Protein AF-A0A7L9S4Z2-F1 (afdb_monomer)

Radius of gyration: 15.94 Å; Cα contacts (8 Å, |Δi|>4): 301; chains: 1; bounding box: 46×31×43 Å

Sequence (155 aa):
MKCPCQSGYSYDNCCQALHLDQVIANSPEQLMRSRYSAYALSLGQYLYNTYHSEKQTGLTVDELEQWARATTWLKLEINQTTESTVTFTATYTEAGQLYQIQEHSRFTQEHGAWRYVDGDILVHQQLPKPKRNEKCPCGSLKKLKQCCGVRSNLL

pLDDT: mean 94.43, std 9.59, range [34.28, 98.88]

Mean predicted aligned error: 3.78 Å

Secondary structure (DSSP, 8-state):
-B-TT-SSSBSTTTTHHHHTTSS--SSHHHHHHHHHHHHHHT-HHHHHHTB-HHHHTT--HHHHHHHHHHEEEEEEEEEEE-SSEEEEEEEEEETTEEEEEEEEEEEEEETTEEEEEEEEEEEEEEEPPPPTTSBPTTSSSSBGGGTTT------

Nearest PDB structures (foldseek):
  2jq5-assembly1_A  TM=8.997E-01  e=6.431E-08  Rhodopseudomonas palustris
  2i9w-assembly1_A  TM=6.612E-01  e=2.806E-09  Psychrobacter arcticus
  7jta-assembly1_A  TM=7.824E-01  e=1.806E-01  Clostridia bacterium
  7uig-assembly1_n  TM=5.637E-01  e=2.064E+00  Saccharomyces cerevisiae
  7uio-assembly1_Bn  TM=5.633E-01  e=2.064E+00  Saccharomyces cerevisiae S288C

Solvent-accessible surface area (backbone atoms only — not comparable to full-atom values): 8511 Å² total; per-residue (Å²): 107,71,28,68,44,60,82,80,40,39,26,78,77,53,44,42,41,50,69,68,68,75,43,78,53,90,45,50,60,54,41,52,39,34,45,52,29,26,37,60,68,41,40,17,63,54,49,50,73,34,36,28,73,84,57,42,80,82,56,54,45,68,58,48,24,51,56,20,67,59,36,50,65,41,29,55,44,83,76,46,75,57,91,40,36,36,30,34,38,40,31,32,32,46,94,90,41,41,35,40,37,29,37,45,32,38,38,46,75,54,96,90,34,64,18,44,67,53,64,48,77,77,41,78,46,79,47,82,78,72,53,59,82,36,66,26,79,51,68,78,76,36,32,15,52,77,46,89,57,46,78,80,80,77,126

Foldseek 3Di:
DCQLLPPVHRVVVALVCLLVVVDFDPAPVSLVSNLLSCLQVLSLVSVLVQADPVVNVPDDSVVSSVNSVQKHWQYKAFPDGDRFWTWIKTWIDGPNWTKIWTKIWGWDDDPNHIHTYGIDTPDIDTDPDDDQQDQPPSPPRHGCCVPVVPPPPPD

Structure (mmCIF, N/CA/C/O backbone):
data_AF-A0A7L9S4Z2-F1
#
_entry.id   AF-A0A7L9S4Z2-F1
#
loop_
_atom_site.group_PDB
_atom_site.id
_atom_site.type_symbol
_atom_site.label_atom_id
_atom_site.label_alt_id
_atom_site.label_comp_id
_atom_site.label_asym_id
_atom_site.label_entity_id
_atom_site.label_seq_id
_atom_site.pdbx_PDB_ins_code
_atom_site.Cartn_x
_atom_site.Cartn_y
_atom_site.Cartn_z
_atom_site.occupancy
_atom_site.B_iso_or_equiv
_atom_site.auth_seq_id
_atom_site.auth_comp_id
_atom_site.auth_asym_id
_atom_site.auth_atom_id
_atom_site.pdbx_PDB_model_num
ATOM 1 N N . MET A 1 1 ? -16.291 6.566 -4.268 1.00 87.94 1 MET A N 1
ATOM 2 C CA . MET A 1 1 ? -15.607 6.400 -2.956 1.00 87.94 1 MET A CA 1
ATOM 3 C C . MET A 1 1 ? -14.271 7.140 -2.968 1.00 87.94 1 MET A C 1
ATOM 5 O O . MET A 1 1 ? -13.748 7.371 -4.054 1.00 87.94 1 MET A O 1
ATOM 9 N N . LYS A 1 2 ? -13.713 7.525 -1.811 1.00 95.44 2 LYS A N 1
ATOM 10 C CA . LYS A 1 2 ? -12.330 8.041 -1.754 1.00 95.44 2 LYS A CA 1
ATOM 11 C C . LYS A 1 2 ? -11.337 6.920 -2.066 1.00 95.44 2 LYS A C 1
ATOM 13 O O . LYS A 1 2 ? -11.613 5.768 -1.743 1.00 95.44 2 LYS A O 1
ATOM 18 N N . CYS A 1 3 ? -10.221 7.259 -2.707 1.00 97.94 3 CYS A N 1
ATOM 19 C CA . CYS A 1 3 ? -9.190 6.277 -3.024 1.00 97.94 3 CYS A CA 1
ATOM 20 C C . CYS A 1 3 ? -8.512 5.769 -1.734 1.00 97.94 3 CYS A C 1
ATOM 22 O O . CYS A 1 3 ? -8.148 6.606 -0.897 1.00 97.94 3 CYS A O 1
ATOM 24 N N . PRO A 1 4 ? -8.303 4.448 -1.556 1.00 97.19 4 PRO A N 1
ATOM 25 C CA . PRO A 1 4 ? -7.655 3.915 -0.359 1.00 97.19 4 PRO A CA 1
ATOM 26 C C . PRO A 1 4 ? -6.249 4.470 -0.106 1.00 97.19 4 PRO A C 1
ATOM 28 O O . PRO A 1 4 ? -5.895 4.663 1.052 1.00 97.19 4 PRO A O 1
ATOM 31 N N . CYS A 1 5 ? -5.476 4.812 -1.147 1.00 97.50 5 CYS A N 1
ATOM 32 C CA . CYS A 1 5 ? -4.128 5.393 -1.009 1.00 97.50 5 CYS A CA 1
ATOM 33 C C . CYS A 1 5 ? -4.070 6.779 -0.341 1.00 97.50 5 CYS A C 1
ATOM 35 O O . CYS A 1 5 ? -2.988 7.354 -0.225 1.00 97.50 5 CYS A O 1
ATOM 37 N N . GLN A 1 6 ? -5.221 7.337 0.048 1.00 94.94 6 GLN A N 1
ATOM 38 C CA . GLN A 1 6 ? -5.359 8.609 0.760 1.00 94.94 6 GLN A CA 1
ATOM 39 C C . GLN A 1 6 ? -4.757 9.820 0.036 1.00 94.94 6 GLN A C 1
ATOM 41 O O . GLN A 1 6 ? -4.419 10.821 0.658 1.00 94.94 6 GLN A O 1
ATOM 46 N N . SER A 1 7 ? -4.708 9.778 -1.296 1.00 94.44 7 SER A N 1
ATOM 47 C CA . SER A 1 7 ? -4.279 10.903 -2.140 1.00 94.44 7 SER A CA 1
ATOM 48 C C . SER A 1 7 ? -5.210 12.126 -2.090 1.00 94.44 7 SER A C 1
ATOM 50 O O . SER A 1 7 ? -4.901 13.160 -2.668 1.00 94.44 7 SER A O 1
ATOM 52 N N . GLY A 1 8 ? -6.379 12.010 -1.452 1.00 94.25 8 GLY A N 1
ATOM 53 C CA . GLY A 1 8 ? -7.426 13.037 -1.431 1.00 94.25 8 GLY A CA 1
ATOM 54 C C . GLY A 1 8 ? -8.428 12.933 -2.588 1.00 94.25 8 GLY A C 1
ATOM 55 O O . GLY A 1 8 ? -9.558 13.419 -2.458 1.00 94.25 8 GLY A O 1
ATOM 56 N N . TYR A 1 9 ? -8.083 12.225 -3.664 1.00 97.00 9 TYR A N 1
ATOM 57 C CA . TYR A 1 9 ? -8.946 12.003 -4.826 1.00 97.00 9 TYR A CA 1
ATOM 58 C C . TYR A 1 9 ? -9.951 10.861 -4.610 1.00 97.00 9 TYR A C 1
ATOM 60 O O . TYR A 1 9 ? -9.863 10.061 -3.669 1.00 97.00 9 TYR A O 1
ATOM 68 N N . SER A 1 10 ? -10.963 10.803 -5.474 1.00 98.00 10 SER A N 1
ATOM 69 C CA . SER A 1 10 ? -11.829 9.631 -5.583 1.00 98.00 10 SER A CA 1
ATOM 70 C C . SER A 1 10 ? -11.088 8.478 -6.271 1.00 98.00 10 SER A C 1
ATOM 72 O O . SER A 1 10 ? -10.067 8.692 -6.919 1.00 98.00 10 SER A O 1
ATOM 74 N N . TYR A 1 11 ? -11.546 7.242 -6.067 1.00 98.31 11 TYR A N 1
ATOM 75 C CA . TYR A 1 11 ? -10.874 6.053 -6.608 1.00 98.31 11 TYR A CA 1
ATOM 76 C C . TYR A 1 11 ? -10.767 6.075 -8.143 1.00 98.31 11 TYR A C 1
ATOM 78 O O . TYR A 1 11 ? -9.696 5.805 -8.686 1.00 98.31 11 TYR A O 1
ATOM 86 N N . ASP A 1 12 ? -11.849 6.474 -8.806 1.00 97.75 12 ASP A N 1
ATOM 87 C CA . ASP A 1 12 ? -11.986 6.653 -10.255 1.00 97.75 12 ASP A CA 1
ATOM 88 C C . ASP A 1 12 ? -11.026 7.697 -10.832 1.00 97.75 12 ASP A C 1
ATOM 90 O O . ASP A 1 12 ? -10.448 7.484 -11.890 1.00 97.75 12 ASP A O 1
ATOM 94 N N . ASN A 1 13 ? -10.753 8.766 -10.082 1.00 97.69 13 ASN A N 1
ATOM 95 C CA . ASN A 1 13 ? -9.794 9.806 -10.468 1.00 97.69 13 ASN A CA 1
ATOM 96 C C . ASN A 1 13 ? -8.386 9.563 -9.896 1.00 97.69 13 ASN A C 1
ATOM 98 O O . ASN A 1 13 ? -7.603 10.501 -9.745 1.00 97.69 13 ASN A O 1
ATOM 102 N N . CYS A 1 14 ? -8.070 8.331 -9.485 1.00 98.50 14 CYS A N 1
ATOM 103 C CA . CYS A 1 14 ? -6.793 8.003 -8.859 1.00 98.50 14 CYS A CA 1
ATOM 104 C C . CYS A 1 14 ? -6.279 6.622 -9.285 1.00 98.50 14 CYS A C 1
ATOM 106 O O . CYS A 1 14 ? -5.722 6.487 -10.369 1.00 98.50 14 CYS A O 1
ATOM 108 N N . CYS A 1 15 ? -6.423 5.593 -8.445 1.00 98.69 15 CYS A N 1
ATOM 109 C CA . CYS 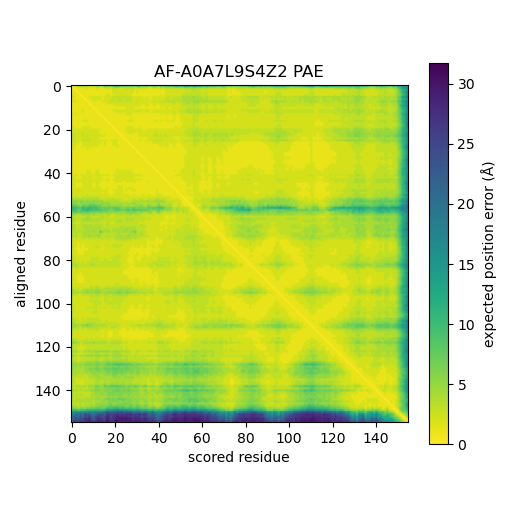A 1 15 ? -5.814 4.288 -8.701 1.00 98.69 15 CYS A CA 1
ATOM 110 C C . CYS A 1 15 ? -6.623 3.407 -9.662 1.00 98.69 15 CYS A C 1
ATOM 112 O O . CYS A 1 15 ? -6.071 2.436 -10.166 1.00 98.69 15 CYS A O 1
ATOM 114 N N . GLN A 1 16 ? -7.892 3.725 -9.949 1.00 98.50 16 GLN A N 1
ATOM 115 C CA . GLN A 1 16 ? -8.727 2.866 -10.793 1.00 98.50 16 GLN A CA 1
ATOM 116 C C . GLN A 1 16 ? -8.154 2.684 -12.201 1.00 98.50 16 GLN A C 1
ATOM 118 O O . GLN A 1 16 ? -8.083 1.554 -12.666 1.00 98.50 16 GLN A O 1
ATOM 123 N N . ALA A 1 17 ? -7.710 3.758 -12.860 1.00 98.38 17 ALA A N 1
ATOM 124 C CA . ALA A 1 17 ? -7.159 3.664 -14.213 1.00 98.38 17 ALA A CA 1
ATOM 125 C C . ALA A 1 17 ? -5.911 2.761 -14.277 1.00 98.38 17 ALA A C 1
ATOM 127 O O . ALA A 1 17 ? -5.731 2.033 -15.247 1.00 98.38 17 ALA A O 1
ATOM 128 N N . LEU A 1 18 ? -5.087 2.758 -13.219 1.00 98.62 18 LEU A N 1
ATOM 129 C CA . LEU A 1 18 ? -3.948 1.842 -13.085 1.00 98.62 18 LEU A CA 1
ATOM 130 C C . LEU A 1 18 ? -4.424 0.397 -12.904 1.00 98.62 18 LEU A C 1
ATOM 132 O O . LEU A 1 18 ? -3.910 -0.500 -13.553 1.00 98.62 18 LEU A O 1
ATOM 136 N N . HIS A 1 19 ? -5.417 0.170 -12.042 1.00 98.69 19 HIS A N 1
ATOM 137 C CA . HIS A 1 19 ? -5.947 -1.170 -11.767 1.00 98.69 19 HIS A CA 1
ATOM 138 C C . HIS A 1 19 ? -6.709 -1.793 -12.942 1.00 98.69 19 HIS A C 1
ATOM 140 O O . HIS A 1 19 ? -6.883 -3.006 -12.975 1.00 98.69 19 HIS A O 1
ATOM 146 N N . LEU A 1 20 ? -7.199 -0.964 -13.866 1.00 98.00 20 LEU A N 1
ATOM 147 C CA . LEU A 1 20 ? -7.860 -1.382 -15.102 1.00 98.00 20 LEU A CA 1
ATOM 148 C C . LEU A 1 20 ? -6.896 -1.433 -16.298 1.00 98.00 20 LEU A C 1
ATOM 150 O O . LEU A 1 20 ? -7.362 -1.531 -17.430 1.00 98.00 20 LEU A O 1
ATOM 154 N N . ASP A 1 21 ? -5.586 -1.295 -16.062 1.00 96.75 21 ASP A N 1
ATOM 155 C CA . ASP A 1 21 ? -4.539 -1.272 -17.092 1.00 96.75 21 ASP A CA 1
ATOM 156 C C . ASP A 1 21 ? -4.766 -0.211 -18.194 1.00 96.75 21 ASP A C 1
ATOM 158 O O . ASP A 1 21 ? -4.260 -0.317 -19.309 1.00 96.75 21 ASP A O 1
ATOM 162 N N . GLN A 1 22 ? -5.518 0.854 -17.889 1.00 97.81 22 GLN A N 1
ATOM 163 C CA . GLN A 1 22 ? -5.776 1.969 -18.812 1.00 97.81 22 GLN A CA 1
ATOM 164 C C . GLN A 1 22 ? -4.584 2.925 -18.894 1.00 97.81 22 GLN A C 1
ATOM 166 O O . GLN A 1 22 ? -4.405 3.626 -19.889 1.00 97.81 22 GLN A O 1
ATOM 171 N N . VAL A 1 23 ? -3.787 2.975 -17.827 1.00 97.56 23 VAL A N 1
ATOM 172 C CA . VAL A 1 23 ? -2.537 3.730 -17.736 1.00 97.56 23 VAL A CA 1
ATOM 173 C C . VAL A 1 23 ? -1.509 2.912 -16.962 1.00 97.56 23 VAL A C 1
ATOM 175 O O . VAL A 1 23 ? -1.866 2.069 -16.140 1.00 97.56 23 VAL A O 1
ATOM 178 N N . ILE A 1 24 ? -0.229 3.204 -17.176 1.00 97.19 24 ILE A N 1
ATOM 179 C CA . ILE A 1 24 ? 0.868 2.681 -16.355 1.00 97.19 24 ILE A CA 1
ATOM 180 C C . ILE A 1 24 ? 1.278 3.704 -15.293 1.00 97.19 24 ILE A C 1
ATOM 182 O O . ILE A 1 24 ? 1.031 4.903 -15.431 1.00 97.19 24 ILE A O 1
ATOM 186 N N . ALA A 1 25 ? 1.895 3.233 -14.209 1.00 98.19 25 ALA A N 1
ATOM 187 C CA . ALA A 1 25 ? 2.457 4.131 -13.208 1.00 98.19 25 ALA A CA 1
ATOM 188 C C . ALA A 1 25 ? 3.637 4.903 -13.814 1.00 98.19 25 ALA A C 1
ATOM 190 O O . ALA A 1 25 ? 4.477 4.317 -14.489 1.00 98.19 25 ALA A O 1
ATOM 191 N N . ASN A 1 26 ? 3.721 6.199 -13.531 1.00 97.81 26 ASN A N 1
ATOM 192 C CA . ASN A 1 26 ? 4.781 7.084 -14.015 1.00 97.81 26 ASN A CA 1
ATOM 193 C C . ASN A 1 26 ? 5.939 7.220 -13.015 1.00 97.81 26 ASN A C 1
ATOM 195 O O . ASN A 1 26 ? 7.011 7.701 -13.368 1.00 97.81 26 ASN A O 1
ATOM 199 N N . SER A 1 27 ? 5.744 6.797 -11.765 1.00 98.50 27 SER A N 1
ATOM 200 C CA . SER A 1 27 ? 6.744 6.884 -10.698 1.00 98.50 27 SER A CA 1
ATOM 201 C C . SER A 1 27 ? 6.645 5.695 -9.735 1.00 98.50 27 SER A C 1
ATOM 203 O O . SER A 1 27 ? 5.570 5.086 -9.629 1.00 98.50 27 SER A O 1
ATOM 205 N N . PRO A 1 28 ? 7.720 5.384 -8.984 1.00 98.56 28 PRO A N 1
ATOM 206 C CA . PRO A 1 28 ? 7.677 4.350 -7.952 1.00 98.56 28 PRO A CA 1
ATOM 207 C C . PRO A 1 28 ? 6.634 4.665 -6.871 1.00 98.56 28 PRO A C 1
ATOM 209 O O . PRO A 1 28 ? 5.917 3.769 -6.433 1.00 98.56 28 PRO A O 1
ATOM 212 N N . GLU A 1 29 ? 6.449 5.937 -6.497 1.00 98.69 29 GLU A N 1
ATOM 213 C CA . GLU A 1 29 ? 5.401 6.331 -5.544 1.00 98.69 29 GLU A CA 1
ATOM 214 C C . GLU A 1 29 ? 3.991 6.073 -6.089 1.00 98.69 29 GLU A C 1
ATOM 216 O O . GLU A 1 29 ? 3.131 5.571 -5.363 1.00 98.69 29 GLU A O 1
ATOM 221 N N . GLN A 1 30 ? 3.729 6.380 -7.365 1.00 98.69 30 GLN A N 1
ATOM 222 C CA . GLN A 1 30 ? 2.417 6.119 -7.959 1.00 98.69 30 GLN A CA 1
ATOM 223 C C . GLN A 1 30 ? 2.120 4.614 -7.996 1.00 98.69 30 GLN A C 1
ATOM 225 O O . GLN A 1 30 ? 0.988 4.201 -7.711 1.00 98.69 30 GLN A O 1
ATOM 230 N N . LEU A 1 31 ? 3.134 3.795 -8.286 1.00 98.75 31 LEU A N 1
ATOM 231 C CA . LEU A 1 31 ? 3.010 2.345 -8.213 1.00 98.75 31 LEU A CA 1
ATOM 232 C C . LEU A 1 31 ? 2.783 1.862 -6.775 1.00 98.75 31 LEU A C 1
ATOM 234 O O . LEU A 1 31 ? 1.900 1.050 -6.526 1.00 98.75 31 LEU A O 1
ATOM 238 N N . MET A 1 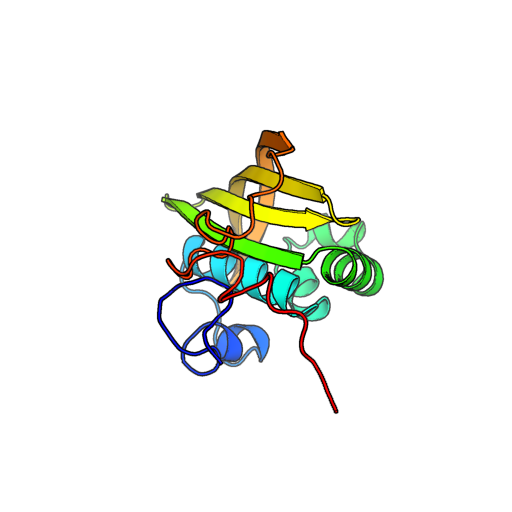32 ? 3.529 2.388 -5.808 1.00 98.69 32 MET A N 1
ATOM 239 C CA . MET A 1 32 ? 3.374 2.033 -4.398 1.00 98.69 32 MET A CA 1
ATOM 240 C C . MET A 1 32 ? 1.948 2.333 -3.899 1.00 98.69 32 MET A C 1
ATOM 242 O O . MET A 1 32 ? 1.290 1.473 -3.309 1.00 98.69 32 MET A O 1
ATOM 246 N N . ARG A 1 33 ? 1.417 3.522 -4.213 1.00 98.75 33 ARG A N 1
ATOM 247 C CA . ARG A 1 33 ? 0.055 3.946 -3.838 1.00 98.75 33 ARG A CA 1
ATOM 248 C C . ARG A 1 33 ? -1.041 3.091 -4.473 1.00 98.75 33 ARG A C 1
ATOM 250 O O . ARG A 1 33 ? -2.044 2.787 -3.818 1.00 98.75 33 ARG A O 1
ATOM 257 N N . SER A 1 34 ? -0.882 2.731 -5.744 1.00 98.75 34 SER A N 1
ATOM 258 C CA . SER A 1 34 ? -1.826 1.842 -6.431 1.00 98.75 34 SER A CA 1
ATOM 259 C C . SER A 1 34 ? -1.750 0.427 -5.872 1.00 98.75 34 SER A C 1
ATOM 261 O O . SER A 1 34 ? -2.784 -0.102 -5.481 1.00 98.75 34 SER A O 1
ATOM 263 N N . ARG A 1 35 ? -0.553 -0.130 -5.650 1.00 98.62 35 ARG A N 1
ATOM 264 C CA . ARG A 1 35 ? -0.386 -1.422 -4.960 1.00 98.62 35 ARG A CA 1
ATOM 265 C C . ARG A 1 35 ? -1.046 -1.442 -3.580 1.00 98.62 35 ARG A C 1
ATOM 267 O O . ARG A 1 35 ? -1.809 -2.359 -3.295 1.00 98.62 35 ARG A O 1
ATOM 274 N N . TYR A 1 36 ? -0.857 -0.410 -2.755 1.00 98.62 36 TYR A N 1
ATOM 275 C CA . TYR A 1 36 ? -1.575 -0.290 -1.478 1.00 98.62 36 TYR A CA 1
ATOM 276 C C . TYR A 1 36 ? -3.101 -0.327 -1.668 1.00 98.62 36 TYR A C 1
ATOM 278 O O . TYR A 1 36 ? -3.817 -1.013 -0.940 1.00 98.62 36 TYR A O 1
ATOM 286 N N . SER A 1 37 ? -3.619 0.397 -2.665 1.00 98.56 37 SER A N 1
ATOM 287 C CA . SER A 1 37 ? -5.059 0.408 -2.945 1.00 98.56 37 SER A CA 1
ATOM 288 C C . SER A 1 37 ? -5.565 -0.937 -3.458 1.00 98.56 37 SER A C 1
ATOM 290 O O . SER A 1 37 ? -6.687 -1.315 -3.135 1.00 98.56 37 SER A O 1
ATOM 292 N N . ALA A 1 38 ? -4.755 -1.666 -4.220 1.00 98.38 38 ALA A N 1
ATOM 293 C CA . ALA A 1 38 ? -5.062 -3.013 -4.672 1.00 98.38 38 ALA A CA 1
ATOM 294 C C . ALA A 1 38 ? -5.120 -4.007 -3.505 1.00 98.38 38 ALA A C 1
ATOM 296 O O . ALA A 1 38 ? -6.061 -4.791 -3.449 1.00 98.38 38 ALA A O 1
ATOM 297 N N . TYR A 1 39 ? -4.217 -3.914 -2.521 1.00 97.94 39 TYR A N 1
ATOM 298 C CA . TYR A 1 39 ? -4.347 -4.666 -1.268 1.00 97.94 39 TYR A CA 1
ATOM 299 C C . TYR A 1 39 ? -5.640 -4.305 -0.519 1.00 97.94 39 TYR A C 1
ATOM 301 O O . TYR A 1 39 ? -6.402 -5.187 -0.138 1.00 97.94 39 TYR A O 1
ATOM 309 N N . ALA A 1 40 ? -5.952 -3.014 -0.374 1.00 97.19 40 ALA A N 1
ATOM 310 C CA . ALA A 1 40 ? -7.176 -2.566 0.300 1.00 97.19 40 ALA A CA 1
ATOM 311 C C . ALA A 1 40 ? -8.478 -3.019 -0.393 1.00 97.19 40 ALA A C 1
ATOM 313 O O . ALA A 1 40 ? -9.519 -3.108 0.255 1.00 97.19 40 ALA A O 1
ATOM 314 N N . LEU A 1 41 ? -8.429 -3.278 -1.703 1.00 97.06 41 LEU A N 1
ATOM 315 C CA . LEU A 1 41 ? -9.568 -3.689 -2.530 1.00 97.06 41 LEU A CA 1
ATOM 316 C C . LEU A 1 41 ? -9.514 -5.166 -2.947 1.00 97.06 41 LEU A C 1
ATOM 318 O O . LEU A 1 41 ? -10.383 -5.607 -3.693 1.00 97.06 41 LEU A O 1
ATOM 322 N N . SER A 1 42 ? -8.522 -5.925 -2.471 1.00 97.44 42 SER A N 1
ATOM 323 C CA . SER A 1 42 ? -8.312 -7.336 -2.828 1.00 97.44 42 SER A CA 1
ATOM 324 C C . SER A 1 42 ? -8.172 -7.600 -4.335 1.00 97.44 42 SER A C 1
ATOM 326 O O . SER A 1 42 ? -8.713 -8.570 -4.852 1.00 97.44 42 SER A O 1
ATOM 328 N N . LEU A 1 43 ? -7.436 -6.742 -5.045 1.00 97.81 43 LEU A N 1
ATOM 329 C CA . LEU A 1 43 ? -7.176 -6.862 -6.485 1.00 97.81 43 LEU A CA 1
ATOM 330 C C . LEU A 1 43 ? -5.874 -7.640 -6.733 1.00 97.81 43 LEU A C 1
ATOM 332 O O . LEU A 1 43 ? -4.844 -7.058 -7.086 1.00 97.81 43 LEU A O 1
ATOM 336 N N . GLY A 1 44 ? -5.906 -8.959 -6.523 1.00 97.00 44 GLY A N 1
ATOM 337 C CA . GLY A 1 44 ? -4.710 -9.810 -6.567 1.00 97.00 44 GLY A CA 1
ATOM 338 C C . GLY A 1 44 ? -4.022 -9.838 -7.926 1.00 97.00 44 GLY A C 1
ATOM 339 O O . GLY A 1 44 ? -2.794 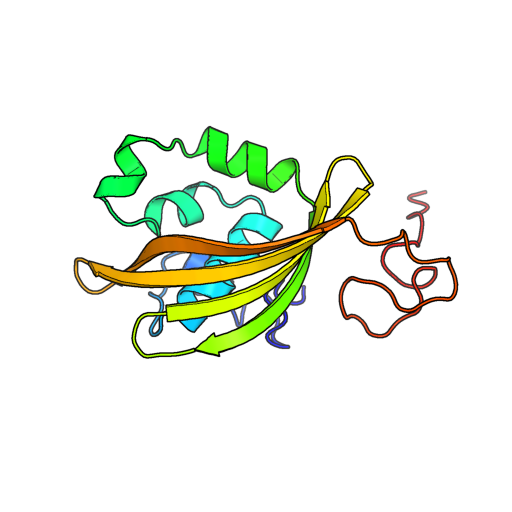-9.795 -7.986 1.00 97.00 44 GLY A O 1
ATOM 340 N N . GLN A 1 45 ? -4.788 -9.813 -9.021 1.00 97.38 45 GLN A N 1
ATOM 341 C CA . GLN A 1 45 ? -4.212 -9.801 -10.368 1.00 97.38 45 GLN A CA 1
ATOM 342 C C . GLN A 1 45 ? -3.331 -8.567 -10.605 1.00 97.38 45 GLN A C 1
ATOM 344 O O . GLN A 1 45 ? -2.235 -8.679 -11.152 1.00 97.38 45 GLN A O 1
ATOM 349 N N . TYR A 1 46 ? -3.773 -7.392 -10.145 1.00 98.19 46 TYR A N 1
ATOM 350 C CA . TYR A 1 46 ? -2.983 -6.167 -10.250 1.00 98.19 46 TYR A CA 1
ATOM 351 C C . TYR A 1 46 ? -1.703 -6.251 -9.411 1.00 98.19 46 TYR A C 1
ATOM 353 O O . TYR A 1 46 ? -0.626 -5.856 -9.864 1.00 98.19 46 TYR A O 1
ATOM 361 N N . LEU A 1 47 ? -1.801 -6.795 -8.193 1.00 97.88 47 LEU A N 1
ATOM 362 C CA . LEU A 1 47 ? -0.640 -7.010 -7.329 1.00 97.88 47 LEU A CA 1
ATOM 363 C C . LEU A 1 47 ? 0.383 -7.925 -8.002 1.00 97.88 47 LEU A C 1
ATOM 365 O O . LEU A 1 47 ? 1.555 -7.558 -8.058 1.00 97.88 47 LEU A O 1
ATOM 369 N N . TYR A 1 48 ? -0.063 -9.055 -8.553 1.00 97.56 48 TYR A N 1
ATOM 370 C CA . TYR A 1 48 ? 0.774 -10.005 -9.280 1.00 97.56 48 TYR A CA 1
ATOM 371 C C . TYR A 1 48 ? 1.468 -9.340 -10.477 1.00 97.56 48 TYR A C 1
ATOM 373 O O . TYR A 1 48 ? 2.697 -9.330 -10.556 1.00 97.56 48 TYR A O 1
ATOM 381 N N . ASN A 1 49 ? 0.698 -8.673 -11.345 1.00 96.81 49 ASN A N 1
ATOM 382 C CA . ASN A 1 49 ? 1.206 -8.022 -12.558 1.00 96.81 49 ASN A CA 1
ATOM 383 C C . ASN A 1 49 ? 2.222 -6.909 -12.273 1.00 96.81 49 ASN A C 1
ATOM 385 O O . ASN A 1 49 ? 2.991 -6.539 -13.156 1.00 96.81 49 ASN A O 1
ATOM 389 N N . THR A 1 50 ? 2.218 -6.350 -11.062 1.00 97.81 50 THR A N 1
ATOM 390 C CA . THR A 1 50 ? 3.106 -5.251 -10.665 1.00 97.81 50 THR A CA 1
ATOM 391 C C . THR A 1 50 ? 4.301 -5.683 -9.815 1.00 97.81 50 THR A C 1
ATOM 393 O O . THR A 1 50 ? 5.098 -4.826 -9.429 1.00 97.81 50 THR A O 1
ATOM 396 N N . TYR A 1 51 ? 4.473 -6.982 -9.557 1.00 97.75 51 TYR A N 1
ATOM 397 C CA . TYR A 1 51 ? 5.755 -7.540 -9.116 1.00 97.75 51 TYR A CA 1
ATOM 398 C C . TYR A 1 51 ? 6.745 -7.624 -10.278 1.00 97.75 51 TYR A C 1
ATOM 400 O O . TYR A 1 51 ? 6.351 -7.824 -11.424 1.00 97.75 51 TYR A O 1
ATOM 408 N N . HIS A 1 52 ? 8.035 -7.515 -9.968 1.00 97.31 52 HIS A N 1
ATOM 409 C CA . HIS A 1 52 ? 9.111 -7.880 -10.884 1.00 97.31 52 HIS A CA 1
ATOM 410 C C . HIS A 1 52 ? 8.990 -9.357 -11.285 1.00 97.31 52 HIS A C 1
ATOM 412 O O . HIS A 1 52 ? 8.641 -10.191 -10.442 1.00 97.31 52 HIS A O 1
ATOM 418 N N . SER A 1 53 ? 9.298 -9.686 -12.542 1.00 95.06 53 SER A N 1
ATOM 419 C CA . SER A 1 53 ? 9.105 -11.032 -13.106 1.00 95.06 53 SER A CA 1
ATOM 420 C C . SER A 1 53 ? 9.753 -12.145 -12.271 1.00 95.06 53 SER A C 1
ATOM 422 O O . SER A 1 53 ? 9.122 -13.164 -11.997 1.00 95.06 53 SER A O 1
ATOM 424 N N . GLU A 1 54 ? 10.966 -11.924 -11.760 1.00 92.38 54 GLU A N 1
ATOM 425 C CA . GLU A 1 54 ? 11.662 -12.897 -10.903 1.00 92.38 54 GLU A CA 1
ATOM 426 C C . GLU A 1 54 ? 10.876 -13.254 -9.631 1.00 92.38 54 GLU A C 1
ATOM 428 O O . GLU A 1 54 ? 10.917 -14.396 -9.174 1.00 92.38 54 GLU A O 1
ATOM 433 N N . LYS A 1 55 ? 10.125 -12.301 -9.065 1.00 91.19 55 LYS A N 1
ATOM 434 C CA . LYS A 1 55 ? 9.342 -12.505 -7.837 1.00 91.19 55 LYS A CA 1
ATOM 435 C C . LYS A 1 55 ? 7.998 -13.173 -8.095 1.00 91.19 55 LYS A C 1
ATOM 437 O O . LYS A 1 55 ? 7.471 -13.819 -7.195 1.00 91.19 55 LYS A O 1
ATOM 442 N N . GLN A 1 56 ? 7.459 -13.055 -9.307 1.00 89.81 56 GLN A N 1
ATOM 443 C CA . GLN A 1 56 ? 6.190 -13.684 -9.679 1.00 89.81 56 GLN A CA 1
ATOM 444 C C . GLN A 1 56 ? 6.262 -15.215 -9.626 1.00 89.81 56 GLN A C 1
ATOM 446 O O . GLN A 1 56 ? 5.270 -15.858 -9.310 1.00 89.81 56 GLN A O 1
ATOM 451 N N . THR A 1 57 ? 7.436 -15.803 -9.871 1.00 85.12 57 THR A N 1
ATOM 452 C CA . THR A 1 57 ? 7.626 -17.266 -9.908 1.00 85.12 57 THR A CA 1
ATOM 453 C C . THR A 1 57 ? 7.272 -17.987 -8.601 1.00 85.12 57 THR A C 1
ATOM 455 O O . THR A 1 57 ? 6.959 -19.175 -8.631 1.00 85.12 57 THR A O 1
ATOM 458 N N . GLY A 1 58 ? 7.306 -17.281 -7.466 1.00 88.00 58 GLY A N 1
ATOM 459 C CA . GLY A 1 58 ? 6.969 -17.810 -6.141 1.00 88.00 58 GLY A CA 1
ATOM 460 C C . GLY A 1 58 ? 5.653 -17.284 -5.567 1.00 88.00 58 GLY A C 1
ATOM 461 O O . GLY A 1 58 ? 5.452 -17.399 -4.362 1.00 88.00 58 GLY A O 1
ATOM 462 N N . LEU A 1 59 ? 4.805 -16.654 -6.383 1.00 91.06 59 LEU A N 1
ATOM 463 C CA . LEU A 1 59 ? 3.556 -16.033 -5.947 1.00 91.06 59 LEU A CA 1
ATOM 464 C C . LEU A 1 59 ? 2.397 -16.497 -6.823 1.00 91.06 59 LEU A C 1
ATOM 466 O O . LEU A 1 59 ? 2.521 -16.587 -8.042 1.00 91.06 59 LEU A O 1
ATOM 470 N N . THR A 1 60 ? 1.234 -16.696 -6.216 1.00 94.38 60 THR A N 1
ATOM 471 C CA . THR A 1 60 ? -0.020 -16.872 -6.953 1.00 94.38 60 THR A CA 1
ATOM 472 C C . THR A 1 60 ? -0.962 -15.693 -6.728 1.00 94.38 60 THR A C 1
ATOM 474 O O . THR A 1 60 ? -0.905 -14.990 -5.717 1.00 94.38 60 THR A O 1
ATOM 477 N N . VAL A 1 61 ? -1.859 -15.465 -7.690 1.00 95.94 61 VAL A N 1
ATOM 478 C CA . VAL A 1 61 ? -2.915 -14.448 -7.565 1.00 95.94 61 VAL A CA 1
ATOM 479 C C . VAL A 1 61 ? -3.813 -14.753 -6.364 1.00 95.94 61 VAL A C 1
ATOM 481 O O . VAL A 1 61 ? -4.113 -13.849 -5.586 1.00 95.94 61 VAL A O 1
ATOM 484 N N . ASP A 1 62 ? -4.174 -16.023 -6.170 1.00 94.12 62 ASP A N 1
ATOM 485 C CA . ASP A 1 62 ? -5.052 -16.457 -5.081 1.00 94.12 62 ASP A CA 1
ATOM 486 C C . ASP A 1 62 ? -4.444 -16.195 -3.698 1.00 94.12 62 ASP A C 1
ATOM 488 O O . ASP A 1 62 ? -5.156 -15.752 -2.797 1.00 94.12 62 ASP A O 1
ATOM 492 N N . GLU A 1 63 ? -3.140 -16.420 -3.514 1.00 93.06 63 GLU A N 1
ATOM 493 C CA . GLU A 1 63 ? -2.444 -16.096 -2.259 1.00 93.06 63 GLU A CA 1
ATOM 494 C C . GLU A 1 63 ? -2.470 -14.591 -1.978 1.00 93.06 63 GLU A C 1
ATOM 496 O O . GLU A 1 63 ? -2.799 -14.169 -0.867 1.00 93.06 63 GLU A O 1
ATOM 501 N N . LEU A 1 64 ? -2.194 -13.770 -2.997 1.00 93.75 64 LEU A N 1
ATOM 502 C CA . LEU A 1 64 ? -2.228 -12.312 -2.872 1.00 93.75 64 LEU A CA 1
ATOM 503 C C . LEU A 1 64 ? -3.634 -11.805 -2.528 1.00 93.75 64 LEU A C 1
ATOM 505 O O . LEU A 1 64 ? -3.774 -10.918 -1.682 1.00 93.75 64 LEU A O 1
ATOM 509 N N . GLU A 1 65 ? -4.681 -12.368 -3.137 1.00 93.62 65 GLU A N 1
ATOM 510 C CA . GLU A 1 65 ? -6.064 -12.030 -2.792 1.00 93.62 65 GLU A CA 1
ATOM 511 C C . GLU A 1 65 ? -6.438 -12.469 -1.379 1.00 93.62 65 GLU A C 1
ATOM 513 O O . GLU A 1 65 ? -7.079 -11.708 -0.653 1.00 93.62 65 GLU A O 1
ATOM 518 N N . GLN A 1 66 ? -6.049 -13.676 -0.968 1.00 92.44 66 GLN A N 1
ATOM 519 C CA . GLN A 1 66 ? -6.340 -14.182 0.372 1.00 92.44 66 GLN A CA 1
ATOM 520 C C . GLN A 1 66 ? -5.696 -13.306 1.448 1.00 92.44 66 GLN A C 1
ATOM 522 O O . GLN A 1 66 ? -6.378 -12.901 2.392 1.00 92.44 66 GLN A O 1
ATOM 527 N N . TRP A 1 67 ? -4.424 -12.939 1.280 1.00 90.62 67 TRP A N 1
ATOM 528 C CA . TRP A 1 67 ? -3.740 -12.016 2.189 1.00 90.62 67 TRP A CA 1
ATOM 529 C C . TRP A 1 67 ? -4.397 -10.635 2.208 1.00 90.62 67 TRP A C 1
ATOM 531 O O . TRP A 1 67 ? -4.625 -10.066 3.278 1.00 90.62 67 TRP A O 1
ATOM 541 N N . ALA A 1 68 ? -4.771 -10.116 1.037 1.00 92.00 68 ALA A N 1
ATOM 542 C CA . ALA A 1 68 ? -5.466 -8.840 0.926 1.00 92.00 68 ALA A CA 1
ATOM 543 C C . ALA A 1 68 ? -6.828 -8.847 1.646 1.00 92.00 68 ALA A C 1
ATOM 545 O O . ALA A 1 68 ? -7.169 -7.867 2.303 1.00 92.00 68 ALA A O 1
ATOM 546 N N . ARG A 1 69 ? -7.580 -9.955 1.592 1.00 92.94 69 ARG A N 1
ATOM 547 C CA . ARG A 1 69 ? -8.879 -10.105 2.276 1.00 92.94 69 ARG A CA 1
ATOM 548 C C . ARG A 1 69 ? -8.747 -10.309 3.785 1.00 92.94 69 ARG A C 1
ATOM 550 O O . ARG A 1 69 ? -9.634 -9.897 4.531 1.00 92.94 69 ARG A O 1
ATOM 557 N N . ALA A 1 70 ? -7.665 -10.939 4.241 1.00 93.81 70 ALA A N 1
ATOM 558 C CA . ALA A 1 70 ? -7.398 -11.156 5.665 1.00 93.81 70 ALA A CA 1
ATOM 559 C C . ALA A 1 70 ? -7.052 -9.854 6.413 1.00 93.81 70 ALA A C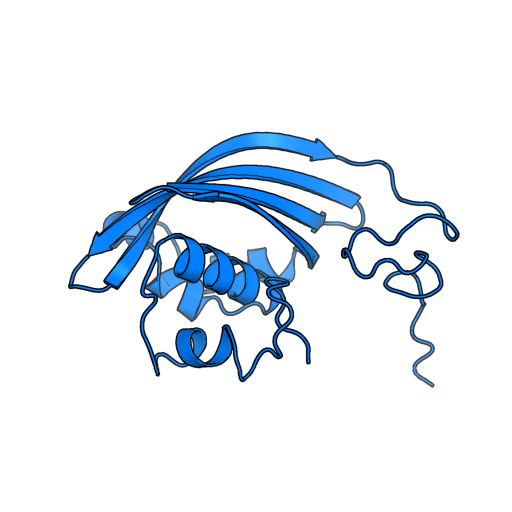 1
ATOM 561 O O . ALA A 1 70 ? -7.220 -9.767 7.633 1.00 93.81 70 ALA A O 1
ATOM 562 N N . THR A 1 71 ? -6.612 -8.828 5.677 1.00 94.81 71 THR A N 1
ATOM 563 C CA . THR A 1 71 ? -6.143 -7.557 6.227 1.00 94.81 71 THR A CA 1
ATOM 564 C C . THR A 1 71 ? -7.067 -6.401 5.863 1.00 94.81 71 THR A C 1
ATOM 566 O O . THR A 1 71 ? -7.332 -6.121 4.700 1.00 94.81 71 THR A O 1
ATOM 569 N N . THR A 1 72 ? -7.508 -5.635 6.859 1.00 95.44 72 THR A N 1
ATOM 570 C CA . THR A 1 72 ? -8.171 -4.349 6.602 1.00 95.44 72 THR A CA 1
ATOM 571 C C . THR A 1 72 ? -7.148 -3.221 6.633 1.00 95.44 72 THR A C 1
ATOM 573 O O . THR A 1 72 ? -6.677 -2.822 7.698 1.00 95.44 72 THR A O 1
ATOM 576 N N . TRP A 1 73 ? -6.832 -2.673 5.465 1.00 96.31 73 TRP A N 1
ATOM 577 C CA . TRP A 1 73 ? -5.909 -1.550 5.310 1.00 96.31 73 TRP A CA 1
ATOM 578 C C . TRP A 1 73 ? -6.596 -0.226 5.651 1.00 96.31 73 TRP 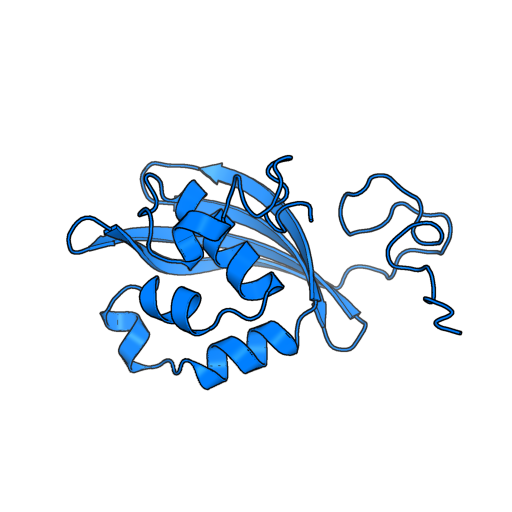A C 1
ATOM 580 O O . TRP A 1 73 ? -7.625 0.125 5.074 1.00 96.31 73 TRP A O 1
ATOM 590 N N . LEU A 1 74 ? -6.045 0.515 6.613 1.00 96.00 74 LEU A N 1
ATOM 591 C CA . LEU A 1 74 ? -6.699 1.690 7.192 1.00 96.00 74 LEU A CA 1
ATOM 592 C C . LEU A 1 74 ? -6.075 3.003 6.739 1.00 96.00 74 LEU A C 1
ATOM 594 O O . LEU A 1 74 ? -6.807 3.958 6.473 1.00 96.00 74 LEU A O 1
ATOM 598 N N . LYS A 1 75 ? -4.744 3.074 6.705 1.00 97.19 75 LYS A N 1
ATOM 599 C CA . LYS A 1 75 ? -4.013 4.309 6.425 1.00 97.19 75 LYS A CA 1
ATOM 600 C C . LYS A 1 75 ? -2.712 4.036 5.688 1.00 97.19 75 LYS A C 1
ATOM 602 O O . LYS A 1 75 ? -2.005 3.095 6.033 1.00 97.19 75 LYS A O 1
ATOM 607 N N . LEU A 1 76 ? -2.403 4.910 4.734 1.00 98.38 76 LEU A N 1
ATOM 608 C CA . LEU A 1 76 ? -1.119 4.979 4.050 1.00 98.38 76 LEU A CA 1
ATOM 609 C C . LEU A 1 76 ? -0.497 6.358 4.263 1.00 98.38 76 LEU A C 1
ATOM 611 O O . LEU A 1 76 ? -1.158 7.376 4.056 1.00 98.38 76 LEU A O 1
ATOM 615 N N . GLU A 1 77 ? 0.786 6.380 4.602 1.00 97.81 77 GLU A N 1
ATOM 616 C CA . GLU A 1 77 ? 1.615 7.580 4.677 1.00 97.81 77 GLU A CA 1
ATOM 617 C C . GLU A 1 77 ? 2.888 7.346 3.867 1.00 97.81 77 GLU A C 1
ATOM 619 O O . GLU A 1 77 ? 3.608 6.387 4.120 1.00 97.81 77 GLU A O 1
ATOM 624 N N . ILE A 1 78 ? 3.163 8.205 2.883 1.00 98.25 78 ILE A N 1
ATOM 625 C CA . ILE A 1 78 ? 4.444 8.183 2.170 1.00 98.25 78 ILE A CA 1
ATOM 626 C C . ILE A 1 78 ? 5.421 9.044 2.960 1.00 98.25 78 ILE A C 1
ATOM 628 O O . ILE A 1 78 ? 5.175 10.233 3.155 1.00 98.25 78 ILE A O 1
ATOM 632 N N . ASN A 1 79 ? 6.508 8.433 3.421 1.00 98.06 79 ASN A N 1
ATOM 633 C CA . ASN A 1 79 ? 7.498 9.083 4.274 1.00 98.06 79 ASN A CA 1
ATOM 634 C C . ASN A 1 79 ? 8.615 9.706 3.432 1.00 98.06 79 ASN A C 1
ATOM 636 O O . ASN A 1 79 ? 9.062 10.813 3.716 1.00 98.06 79 ASN A O 1
ATOM 640 N N . GLN A 1 80 ? 9.072 8.989 2.401 1.00 98.44 80 GLN A N 1
ATOM 641 C CA . GLN A 1 80 ? 10.128 9.440 1.499 1.00 98.44 80 GLN A CA 1
ATOM 642 C C . GLN A 1 80 ? 10.022 8.726 0.152 1.00 98.44 80 GLN A C 1
ATOM 644 O O . GLN A 1 80 ? 9.766 7.525 0.110 1.00 98.44 80 GLN A O 1
ATOM 649 N N . THR A 1 81 ? 10.304 9.454 -0.925 1.00 98.56 81 THR A N 1
ATOM 650 C CA . THR A 1 81 ? 10.380 8.923 -2.289 1.00 98.56 81 THR A CA 1
ATOM 651 C C . THR A 1 81 ? 11.728 9.306 -2.895 1.00 98.56 81 THR A C 1
ATOM 653 O O . THR A 1 81 ? 12.181 10.441 -2.734 1.00 98.56 81 THR A O 1
ATOM 656 N N . THR A 1 82 ? 12.366 8.366 -3.587 1.00 98.31 82 THR A N 1
ATOM 657 C CA . THR A 1 82 ? 13.534 8.606 -4.447 1.00 98.31 82 THR A CA 1
ATOM 658 C C . THR A 1 82 ? 13.218 8.167 -5.881 1.00 98.31 82 THR A C 1
ATOM 660 O O . THR A 1 82 ? 12.073 7.844 -6.199 1.00 98.31 82 THR A O 1
ATOM 663 N N . GLU A 1 83 ? 14.221 8.139 -6.759 1.00 97.75 83 GLU A N 1
ATOM 664 C CA . GLU A 1 83 ? 14.059 7.659 -8.135 1.00 97.75 83 GLU A CA 1
ATOM 665 C C . GLU A 1 83 ? 13.631 6.188 -8.217 1.00 97.75 83 GLU A C 1
ATOM 667 O O . GLU A 1 83 ? 12.911 5.825 -9.140 1.00 97.75 83 GLU A O 1
ATOM 672 N N . SER A 1 84 ? 14.026 5.348 -7.256 1.00 98.06 84 SER A N 1
ATOM 673 C CA . SER A 1 84 ? 13.768 3.900 -7.288 1.00 98.06 84 SER A CA 1
ATOM 674 C C . SER A 1 84 ? 13.260 3.322 -5.967 1.00 98.06 84 SER A C 1
ATOM 676 O O . SER A 1 84 ? 13.003 2.122 -5.885 1.00 98.06 84 SER A O 1
ATOM 678 N N . THR A 1 85 ? 13.081 4.137 -4.925 1.00 98.75 85 THR A N 1
ATOM 679 C CA . THR A 1 85 ? 12.609 3.659 -3.618 1.00 98.75 85 THR A CA 1
ATOM 680 C C . THR A 1 85 ? 11.471 4.489 -3.052 1.00 98.75 85 THR A C 1
ATOM 682 O O . THR A 1 85 ? 11.344 5.684 -3.325 1.00 98.75 85 THR A O 1
ATOM 685 N N . VAL A 1 86 ? 10.640 3.840 -2.237 1.00 98.88 86 VAL A N 1
ATOM 686 C CA . VAL A 1 86 ? 9.569 4.485 -1.474 1.00 98.88 86 VAL A CA 1
ATOM 687 C C . VAL A 1 86 ? 9.599 3.944 -0.053 1.00 98.88 86 VAL A C 1
ATOM 689 O O . VAL A 1 86 ? 9.389 2.753 0.168 1.00 98.88 86 VAL A O 1
ATOM 692 N N . THR A 1 87 ? 9.830 4.826 0.914 1.00 98.88 87 THR A N 1
ATOM 693 C CA . THR A 1 87 ? 9.605 4.533 2.329 1.00 98.88 87 THR A CA 1
ATOM 694 C C . THR A 1 87 ? 8.192 4.957 2.688 1.00 98.88 87 THR A C 1
ATOM 696 O O . THR A 1 87 ? 7.833 6.123 2.502 1.00 98.88 87 THR A O 1
ATOM 699 N N . PHE A 1 88 ? 7.396 4.058 3.250 1.00 98.75 88 PHE A N 1
ATOM 700 C CA . PHE A 1 88 ? 6.025 4.360 3.649 1.00 98.75 88 PHE A CA 1
ATOM 701 C C . PHE A 1 88 ? 5.665 3.701 4.974 1.00 98.75 88 PHE A C 1
ATOM 703 O O . PHE A 1 88 ? 6.295 2.738 5.405 1.00 98.75 88 PHE A O 1
ATOM 710 N N . THR A 1 89 ? 4.617 4.223 5.599 1.00 98.62 89 THR A N 1
ATOM 711 C CA . THR A 1 89 ? 3.975 3.644 6.772 1.00 98.62 89 THR A CA 1
ATOM 712 C C . THR A 1 89 ? 2.555 3.233 6.408 1.00 98.62 89 THR A C 1
ATOM 714 O O . THR A 1 89 ? 1.779 4.043 5.898 1.00 98.62 89 THR A O 1
ATOM 717 N N . ALA A 1 90 ? 2.195 1.986 6.696 1.00 98.19 90 ALA A N 1
ATOM 718 C CA . ALA A 1 90 ? 0.837 1.487 6.563 1.00 98.19 90 ALA A CA 1
ATOM 719 C C . ALA A 1 90 ? 0.271 1.094 7.931 1.00 98.19 90 ALA A C 1
ATOM 721 O O . ALA A 1 90 ? 0.895 0.366 8.703 1.00 98.19 90 ALA A O 1
ATOM 722 N N . THR A 1 91 ? -0.934 1.571 8.227 1.00 98.19 91 THR A N 1
ATOM 723 C CA . THR A 1 91 ? -1.720 1.154 9.392 1.00 98.19 91 THR A CA 1
ATOM 724 C C . THR A 1 91 ? -2.827 0.227 8.926 1.00 98.19 91 THR A C 1
ATOM 726 O O . THR A 1 91 ? -3.570 0.562 8.001 1.00 98.19 91 THR A O 1
ATOM 729 N N . TYR A 1 92 ? -2.973 -0.918 9.581 1.00 97.25 92 TYR A N 1
ATOM 730 C CA . TYR A 1 92 ? -3.939 -1.939 9.194 1.00 97.25 92 TYR A CA 1
ATOM 731 C C . TYR A 1 92 ? -4.445 -2.713 10.408 1.00 97.25 92 TYR A C 1
ATOM 733 O O . TYR A 1 92 ? -3.877 -2.630 11.498 1.00 97.25 92 TYR A O 1
ATOM 741 N N . THR A 1 93 ? -5.535 -3.456 10.229 1.00 96.00 93 THR A N 1
ATOM 742 C CA . THR A 1 93 ? -5.982 -4.439 11.214 1.00 96.00 93 THR A CA 1
ATOM 743 C C . THR A 1 93 ? 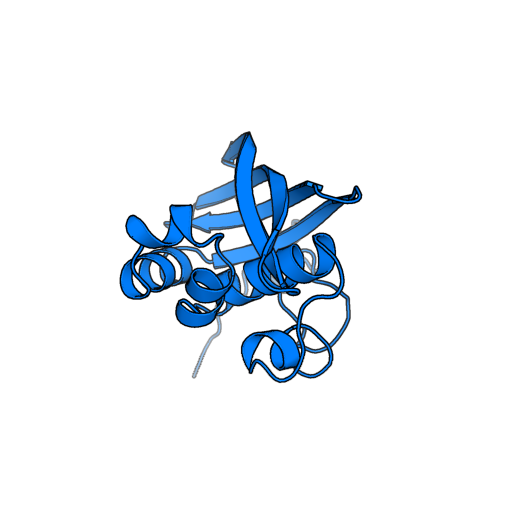-6.015 -5.834 10.631 1.00 96.00 93 THR A C 1
ATOM 745 O O . THR A 1 93 ? -6.552 -6.033 9.544 1.00 96.00 93 THR A O 1
ATOM 748 N N . GLU A 1 94 ? -5.541 -6.793 11.411 1.00 94.50 94 GLU A N 1
ATOM 749 C CA . GLU A 1 94 ? -5.558 -8.221 11.109 1.00 94.50 94 GLU A CA 1
ATOM 750 C C . GLU A 1 94 ? -6.024 -8.961 12.366 1.00 94.50 94 GLU A C 1
ATOM 752 O O . GLU A 1 94 ? -5.654 -8.586 13.481 1.00 94.50 94 GLU A O 1
ATOM 757 N N . ALA A 1 95 ? -6.922 -9.940 12.213 1.00 92.06 95 ALA A N 1
ATOM 758 C CA . ALA A 1 95 ? -7.528 -10.675 13.334 1.00 92.06 95 ALA A CA 1
ATOM 759 C C . ALA A 1 95 ? -8.067 -9.760 14.466 1.00 92.06 95 ALA A C 1
ATOM 761 O O . ALA A 1 95 ? -8.019 -10.074 15.658 1.00 92.06 95 ALA A O 1
ATOM 762 N N . GLY A 1 96 ? -8.565 -8.575 14.094 1.00 90.44 96 GLY A N 1
ATOM 763 C CA . GLY A 1 96 ? -9.082 -7.568 15.020 1.00 90.44 96 GLY A CA 1
ATOM 764 C C . GLY A 1 96 ? -8.024 -6.855 15.871 1.00 90.44 96 GLY A C 1
ATOM 765 O O . GLY A 1 96 ? -8.408 -6.143 16.800 1.00 90.44 96 GLY A O 1
ATOM 766 N N . GLN A 1 97 ? -6.730 -7.030 15.604 1.00 95.31 97 GLN A N 1
ATOM 767 C CA . GLN A 1 97 ? -5.623 -6.289 16.216 1.00 95.31 97 GLN A CA 1
ATOM 768 C C . GLN A 1 97 ? -5.149 -5.176 15.284 1.00 95.31 97 GLN A C 1
ATOM 770 O O . GLN A 1 97 ? -5.249 -5.309 14.071 1.00 95.31 97 GLN A O 1
ATOM 775 N N . LEU A 1 98 ? -4.686 -4.059 15.852 1.00 96.94 98 LEU A N 1
ATOM 776 C CA . LEU A 1 98 ? -4.203 -2.904 15.096 1.00 96.94 98 LEU A CA 1
ATOM 777 C C . LEU A 1 98 ? -2.683 -2.976 14.989 1.00 96.94 98 LEU A C 1
ATOM 779 O O . LEU A 1 98 ? -2.006 -3.095 16.008 1.00 96.94 98 LEU A O 1
ATOM 783 N N . TYR A 1 99 ? -2.164 -2.839 13.778 1.00 97.94 99 TYR A N 1
ATOM 784 C CA . TYR A 1 99 ? -0.738 -2.863 13.495 1.00 97.94 99 TYR A CA 1
ATOM 785 C C . TYR A 1 99 ? -0.321 -1.646 12.685 1.00 97.94 99 TYR A C 1
ATOM 787 O O . TYR A 1 99 ? -1.122 -1.003 11.996 1.00 97.94 99 TYR A O 1
ATOM 795 N N . GLN A 1 100 ? 0.967 -1.349 12.774 1.00 98.00 100 GLN A N 1
ATOM 796 C CA . GLN A 1 100 ? 1.641 -0.413 11.901 1.00 98.00 100 GLN A CA 1
ATOM 797 C C . GLN A 1 100 ? 2.925 -1.049 11.390 1.00 98.00 100 GLN A C 1
ATOM 799 O O . GLN A 1 100 ? 3.712 -1.598 12.167 1.00 98.00 100 GLN A O 1
ATOM 804 N N . ILE A 1 101 ? 3.129 -0.933 10.084 1.00 98.38 101 ILE A N 1
ATOM 805 C CA . ILE A 1 101 ? 4.353 -1.341 9.412 1.00 98.38 101 ILE A CA 1
ATOM 806 C C . ILE A 1 101 ? 4.965 -0.136 8.710 1.00 98.38 101 ILE A C 1
ATOM 808 O O . ILE A 1 101 ? 4.246 0.655 8.100 1.00 98.38 101 ILE A O 1
ATOM 812 N N . GLN A 1 102 ? 6.276 0.022 8.834 1.00 98.75 102 GLN A N 1
ATOM 813 C CA . GLN A 1 102 ? 7.063 0.937 8.025 1.00 98.75 102 GLN A CA 1
ATOM 814 C C . GLN A 1 102 ? 8.000 0.107 7.155 1.00 98.75 102 GLN A C 1
ATOM 816 O O . GLN A 1 102 ? 8.800 -0.669 7.678 1.00 98.75 102 GLN A O 1
ATOM 821 N N . GLU A 1 103 ? 7.907 0.292 5.846 1.00 98.62 103 GLU A N 1
ATOM 822 C CA . GLU A 1 103 ? 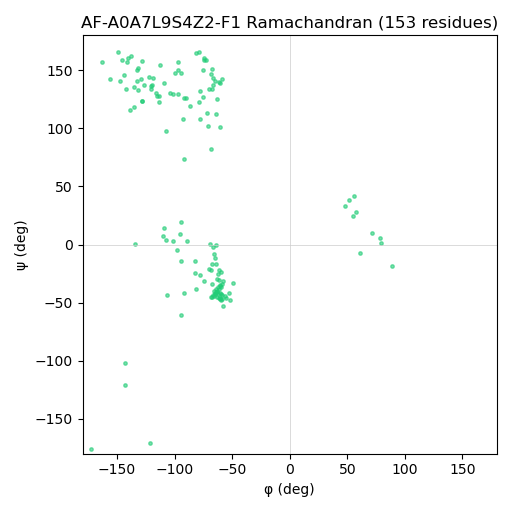8.689 -0.442 4.853 1.00 98.62 103 GLU A CA 1
ATOM 823 C C . GLU A 1 103 ? 9.488 0.534 3.991 1.00 98.62 103 GLU A C 1
ATOM 825 O O . GLU A 1 103 ? 9.024 1.637 3.690 1.00 98.62 103 GLU A O 1
ATOM 830 N N . HIS A 1 104 ? 10.693 0.118 3.606 1.00 98.75 104 HIS A N 1
ATOM 831 C CA . HIS A 1 104 ? 11.500 0.747 2.568 1.00 98.75 104 HIS A CA 1
ATOM 832 C C . HIS A 1 104 ? 11.513 -0.144 1.324 1.00 98.75 104 HIS A C 1
ATOM 834 O O . HIS A 1 104 ? 12.272 -1.110 1.259 1.00 98.75 104 HIS A O 1
ATOM 840 N N . SER A 1 105 ? 10.662 0.167 0.348 1.00 98.69 105 SER A N 1
ATOM 841 C CA . SER A 1 105 ? 10.497 -0.646 -0.859 1.00 98.69 105 SER A CA 1
ATOM 842 C C . SER A 1 105 ? 11.360 -0.168 -2.014 1.00 98.69 105 SER A C 1
ATOM 844 O O . SER A 1 105 ? 11.556 1.035 -2.207 1.00 98.69 105 SER A O 1
ATOM 846 N N . ARG A 1 106 ? 11.797 -1.125 -2.831 1.00 98.69 106 ARG A N 1
ATOM 847 C CA . ARG A 1 106 ? 12.585 -0.937 -4.047 1.00 98.69 106 ARG A CA 1
ATOM 848 C C . ARG A 1 106 ? 11.753 -1.244 -5.285 1.00 98.69 106 ARG A C 1
ATOM 850 O O . ARG A 1 106 ? 10.989 -2.211 -5.341 1.00 98.69 106 ARG A O 1
ATOM 857 N N . PHE A 1 107 ? 11.940 -0.412 -6.297 1.00 98.69 107 PHE A N 1
ATOM 858 C CA . PHE A 1 107 ? 11.242 -0.473 -7.567 1.00 98.69 107 PHE A CA 1
ATOM 859 C C . PHE A 1 107 ? 12.232 -0.353 -8.718 1.00 98.69 107 PHE A C 1
ATOM 861 O O . PHE A 1 107 ? 13.252 0.325 -8.616 1.00 98.69 107 PHE A O 1
ATOM 868 N N . THR A 1 108 ? 11.901 -0.980 -9.839 1.00 98.38 108 THR A N 1
ATOM 869 C CA . THR A 1 108 ? 12.670 -0.865 -11.080 1.00 98.38 108 THR A CA 1
ATOM 870 C C . THR A 1 108 ? 11.736 -0.731 -12.273 1.00 98.38 108 THR A C 1
ATOM 872 O O . THR A 1 108 ? 10.552 -1.057 -12.168 1.00 98.38 108 THR A O 1
ATOM 875 N N . GLN A 1 109 ? 12.250 -0.253 -13.402 1.00 97.88 109 GLN A N 1
ATOM 876 C CA . GLN A 1 109 ? 11.530 -0.305 -14.667 1.00 97.88 109 GLN A CA 1
ATOM 877 C C . GLN A 1 109 ? 11.856 -1.610 -15.392 1.00 97.88 109 GLN A C 1
ATOM 879 O O . GLN A 1 109 ? 13.016 -1.918 -15.649 1.00 97.88 109 GLN A O 1
ATOM 884 N N . GLU A 1 110 ? 10.822 -2.357 -15.759 1.00 97.25 110 GLU A N 1
ATOM 885 C CA . GLU A 1 110 ? 10.913 -3.587 -16.539 1.00 97.25 110 GLU A CA 1
ATOM 886 C C . GLU A 1 110 ? 9.940 -3.466 -17.717 1.00 97.25 110 GLU A C 1
ATOM 888 O O . GLU A 1 110 ? 8.753 -3.192 -17.526 1.00 97.25 110 GLU A O 1
ATOM 893 N N . HIS A 1 111 ? 10.445 -3.607 -18.946 1.00 94.44 111 HIS A N 1
ATOM 894 C CA . HIS A 1 111 ? 9.655 -3.433 -20.175 1.00 94.44 111 HIS A CA 1
ATOM 895 C C . HIS A 1 111 ? 8.863 -2.107 -20.223 1.00 94.44 111 HIS A C 1
ATOM 897 O O . HIS A 1 111 ? 7.728 -2.060 -20.690 1.00 94.44 111 HIS A O 1
ATOM 903 N N . GLY A 1 112 ? 9.459 -1.021 -19.718 1.00 95.12 112 GLY A N 1
ATOM 904 C CA . GLY A 1 112 ? 8.849 0.313 -19.712 1.00 95.12 112 GLY A CA 1
ATOM 905 C C . GLY A 1 112 ? 7.794 0.548 -18.624 1.00 95.12 112 GLY A C 1
ATOM 906 O O . GLY A 1 112 ? 7.192 1.617 -18.602 1.00 95.12 112 GLY A O 1
ATOM 907 N N . ALA A 1 113 ? 7.576 -0.401 -17.708 1.00 97.56 113 ALA A N 1
ATOM 908 C CA . ALA A 1 113 ? 6.659 -0.255 -16.580 1.00 97.56 113 ALA A CA 1
ATOM 909 C C . ALA A 1 113 ? 7.398 -0.383 -15.243 1.00 97.56 113 ALA A C 1
ATOM 911 O O . ALA A 1 113 ? 8.297 -1.208 -15.093 1.00 97.56 113 ALA A O 1
ATOM 912 N N . TRP A 1 114 ? 6.998 0.402 -14.241 1.00 98.44 114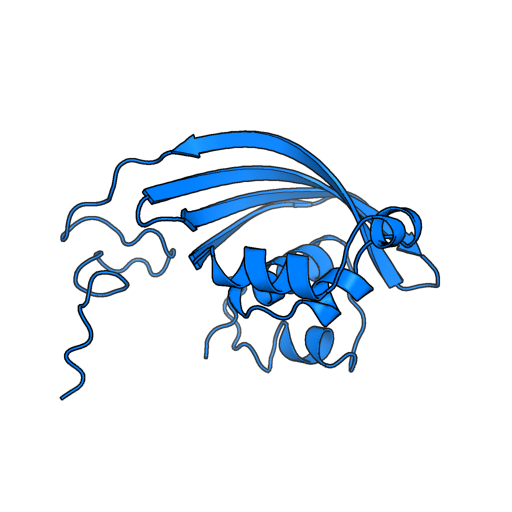 TRP A N 1
ATOM 913 C CA . TRP A 1 114 ? 7.498 0.216 -12.880 1.00 98.44 114 TRP A CA 1
ATOM 914 C C . TRP A 1 114 ? 7.038 -1.133 -12.310 1.00 98.44 114 TRP A C 1
ATOM 916 O O . TRP A 1 114 ? 5.886 -1.543 -12.487 1.00 98.44 114 TRP A O 1
ATOM 926 N N . ARG A 1 115 ? 7.933 -1.795 -11.577 1.00 98.50 115 ARG A N 1
ATOM 927 C CA . ARG A 1 115 ? 7.714 -3.061 -10.875 1.00 98.50 115 ARG A CA 1
ATOM 928 C C . ARG A 1 115 ? 8.234 -2.978 -9.451 1.00 98.50 115 ARG A C 1
ATOM 930 O O . ARG A 1 115 ? 9.289 -2.395 -9.210 1.00 98.50 115 ARG A O 1
ATOM 937 N N . TYR A 1 116 ? 7.500 -3.577 -8.521 1.00 98.38 116 TYR A N 1
ATOM 938 C CA . TYR A 1 116 ? 7.963 -3.807 -7.156 1.00 98.38 116 TYR A CA 1
ATOM 939 C C . TYR A 1 116 ? 8.960 -4.966 -7.146 1.00 98.38 116 TYR A C 1
ATOM 941 O O . TYR A 1 116 ? 8.645 -6.053 -7.634 1.00 98.38 116 TYR A O 1
ATOM 949 N N . VAL A 1 117 ? 10.141 -4.737 -6.580 1.00 97.81 117 VAL A N 1
ATOM 950 C CA . VAL A 1 117 ? 11.190 -5.755 -6.469 1.00 97.81 117 VAL A CA 1
ATOM 951 C C . VAL A 1 117 ? 11.082 -6.444 -5.114 1.00 97.81 117 VAL A C 1
ATOM 953 O O . VAL A 1 117 ? 10.850 -7.646 -5.038 1.00 97.81 117 VAL A O 1
ATOM 956 N N . ASP A 1 118 ? 11.223 -5.682 -4.041 1.00 97.12 118 ASP A N 1
ATOM 957 C CA . ASP A 1 118 ? 11.200 -6.137 -2.654 1.00 97.12 118 ASP A CA 1
ATOM 958 C C . ASP A 1 118 ? 11.205 -4.914 -1.720 1.00 97.12 118 ASP A C 1
ATOM 960 O O . ASP A 1 118 ? 11.136 -3.766 -2.170 1.00 97.12 118 ASP A O 1
ATOM 964 N N . GLY A 1 119 ? 11.278 -5.147 -0.414 1.00 97.19 119 GLY A N 1
ATOM 965 C CA . GLY A 1 119 ? 11.396 -4.082 0.566 1.00 97.19 119 GLY A CA 1
ATOM 966 C C . GLY A 1 119 ? 11.870 -4.589 1.916 1.00 97.19 119 GLY A C 1
ATOM 967 O O . GLY A 1 119 ? 11.714 -5.766 2.246 1.00 97.19 119 GLY A O 1
ATOM 968 N N . ASP A 1 120 ? 12.450 -3.679 2.691 1.00 98.31 120 ASP A N 1
ATOM 969 C CA . ASP A 1 120 ? 12.920 -3.966 4.041 1.00 98.31 120 ASP A CA 1
ATOM 970 C C . ASP A 1 120 ? 11.916 -3.436 5.060 1.00 98.31 120 ASP A C 1
ATOM 972 O O . ASP A 1 120 ? 11.526 -2.263 5.029 1.00 98.31 120 ASP A O 1
ATOM 976 N N . ILE A 1 121 ? 11.520 -4.294 5.999 1.00 98.31 121 ILE A N 1
ATOM 977 C CA . ILE A 1 121 ? 10.666 -3.892 7.114 1.00 98.31 121 ILE A CA 1
ATOM 978 C C . ILE A 1 121 ? 11.525 -3.162 8.144 1.00 98.31 121 ILE A C 1
ATOM 980 O O . ILE A 1 121 ? 12.327 -3.769 8.851 1.00 98.31 121 ILE A O 1
ATOM 984 N N . LEU A 1 122 ? 11.340 -1.847 8.232 1.00 98.12 122 LEU A N 1
ATOM 985 C CA . LEU A 1 122 ? 12.049 -0.989 9.180 1.00 98.12 122 LEU A CA 1
ATOM 986 C C . LEU A 1 122 ? 11.400 -1.031 10.564 1.00 98.12 122 LEU A C 1
ATOM 988 O O . LEU A 1 122 ? 12.083 -0.998 11.584 1.00 98.12 122 LEU A O 1
ATOM 992 N N . VAL A 1 123 ? 10.067 -1.083 10.594 1.00 97.62 123 VAL A N 1
ATOM 993 C CA . VAL A 1 123 ? 9.273 -1.161 11.822 1.00 97.62 123 VAL A CA 1
ATOM 994 C C . VAL A 1 123 ? 8.087 -2.071 11.567 1.00 97.62 123 VAL A C 1
ATOM 996 O O . VAL A 1 123 ? 7.373 -1.892 10.586 1.00 97.62 123 VAL A O 1
ATOM 999 N N . HIS A 1 124 ? 7.823 -2.993 12.485 1.00 97.88 124 HIS A N 1
ATOM 1000 C CA . HIS A 1 124 ? 6.563 -3.719 12.541 1.00 97.88 124 HIS A CA 1
ATOM 1001 C C . HIS A 1 124 ? 6.135 -3.839 13.997 1.00 97.88 124 HIS A C 1
ATOM 1003 O O . HIS A 1 124 ? 6.833 -4.438 14.812 1.00 97.88 124 HIS A O 1
ATOM 1009 N N . GLN A 1 125 ? 5.010 -3.216 14.338 1.00 97.75 125 GLN A N 1
ATOM 1010 C CA . GLN A 1 125 ? 4.552 -3.153 15.719 1.00 97.75 125 GLN A CA 1
ATOM 1011 C C . GLN A 1 125 ? 3.036 -3.236 15.825 1.00 97.75 125 GLN A C 1
ATOM 1013 O O . GLN A 1 125 ? 2.295 -2.699 14.997 1.00 97.75 125 GLN A O 1
ATOM 1018 N N . GLN A 1 126 ? 2.580 -3.869 16.902 1.00 97.94 126 GLN A N 1
ATOM 1019 C CA . GLN A 1 126 ? 1.191 -3.806 17.326 1.00 97.94 126 GLN A CA 1
ATOM 1020 C C . GLN A 1 126 ? 0.938 -2.476 18.037 1.00 97.94 126 GLN A C 1
ATOM 1022 O O . GLN A 1 126 ? 1.682 -2.082 18.935 1.00 97.94 126 GLN A O 1
ATOM 1027 N N . LEU A 1 127 ? -0.134 -1.792 17.654 1.00 96.44 127 LEU A N 1
ATOM 1028 C CA . LEU A 1 127 ? -0.587 -0.569 18.298 1.00 96.44 127 LEU A CA 1
ATOM 1029 C C . LEU A 1 127 ? -1.694 -0.869 19.319 1.00 96.44 127 LEU A C 1
ATOM 1031 O O . LEU A 1 127 ? -2.494 -1.793 19.128 1.00 96.44 127 LEU A O 1
ATOM 1035 N N . PRO A 1 128 ? -1.809 -0.065 20.391 1.00 95.06 128 PRO A N 1
ATOM 1036 C CA . PRO A 1 128 ? -2.946 -0.163 21.291 1.00 95.06 128 PRO A CA 1
ATOM 1037 C C . PRO A 1 128 ? -4.246 0.132 20.536 1.00 95.06 128 PRO A C 1
ATOM 1039 O O . PRO A 1 128 ? -4.322 1.045 19.711 1.00 95.06 128 PRO A O 1
ATOM 1042 N N . LYS A 1 129 ? -5.302 -0.626 20.846 1.00 90.56 129 LYS A N 1
ATOM 1043 C CA . LYS A 1 129 ? -6.628 -0.369 20.276 1.00 90.56 129 LYS A CA 1
ATOM 1044 C C . LYS A 1 129 ? -7.130 1.007 20.731 1.00 90.56 129 LYS A C 1
ATOM 1046 O O . LYS A 1 129 ? -7.220 1.231 21.941 1.00 90.56 129 LYS A O 1
ATOM 1051 N N . PRO A 1 130 ? -7.513 1.901 19.803 1.00 92.94 130 PRO A N 1
ATOM 1052 C CA . PRO A 1 130 ? -7.999 3.219 20.169 1.00 92.94 130 PRO A CA 1
ATOM 1053 C C . PRO A 1 130 ? -9.333 3.119 20.910 1.00 92.94 130 PRO A C 1
ATOM 1055 O O . PRO A 1 130 ? -10.200 2.299 20.593 1.00 92.94 130 PRO A O 1
ATOM 1058 N N . LYS A 1 131 ? -9.532 3.990 21.896 1.00 93.88 131 LYS A N 1
ATOM 1059 C CA . LYS A 1 131 ? -10.802 4.121 22.614 1.00 93.88 131 LYS A CA 1
ATOM 1060 C C . LYS A 1 131 ? -11.836 4.835 21.744 1.00 93.88 131 LYS A C 1
ATOM 1062 O O . LYS A 1 131 ? -11.522 5.626 20.860 1.00 93.88 131 LYS A O 1
ATOM 1067 N N . ARG A 1 132 ? -13.122 4.639 22.058 1.00 93.62 132 ARG A N 1
ATOM 1068 C CA . ARG A 1 132 ? -14.271 5.187 21.297 1.00 93.62 132 ARG A CA 1
ATOM 1069 C C . ARG A 1 132 ? -14.187 6.691 20.982 1.00 93.62 132 ARG A C 1
ATOM 1071 O O . ARG A 1 132 ? -14.711 7.118 19.955 1.00 93.62 132 ARG A O 1
ATOM 1078 N N . ASN A 1 133 ? -13.592 7.495 21.864 1.00 94.38 133 ASN A N 1
ATOM 1079 C CA . ASN A 1 133 ? -13.493 8.952 21.713 1.00 94.38 133 ASN A CA 1
ATOM 1080 C C . ASN A 1 133 ? -12.144 9.436 21.151 1.00 94.38 133 ASN A C 1
ATOM 1082 O O . ASN A 1 133 ? -12.012 10.634 20.906 1.00 94.38 133 ASN A O 1
ATOM 1086 N N . GLU A 1 134 ? -11.175 8.544 20.952 1.00 94.31 134 GLU A N 1
ATOM 1087 C CA . GLU A 1 134 ? -9.872 8.863 20.361 1.00 94.31 134 GLU A CA 1
ATOM 1088 C C . GLU A 1 134 ? -9.976 8.964 18.835 1.00 94.31 134 GLU A C 1
ATOM 1090 O O . GLU A 1 134 ? -10.985 8.566 18.240 1.00 94.31 134 GLU A O 1
ATOM 1095 N N . LYS A 1 135 ? -8.953 9.540 18.193 1.00 95.12 135 LYS A N 1
ATOM 1096 C CA . LYS A 1 135 ? -8.905 9.680 16.731 1.00 95.12 135 LYS A CA 1
ATOM 1097 C C . LYS A 1 135 ? -8.951 8.304 16.062 1.00 95.12 135 LYS A C 1
ATOM 1099 O O . LYS A 1 135 ? -8.320 7.356 16.518 1.00 95.12 135 LYS A O 1
ATOM 1104 N N . CYS A 1 136 ? -9.707 8.204 14.975 1.00 94.81 136 CYS A N 1
ATOM 1105 C CA . CYS A 1 136 ? -9.814 6.975 14.206 1.00 94.81 136 CYS A CA 1
ATOM 1106 C C . CYS A 1 136 ? -8.494 6.688 13.462 1.00 94.81 136 CYS A C 1
ATOM 1108 O O . CYS A 1 136 ? -7.984 7.592 12.793 1.00 94.81 136 CYS A O 1
ATOM 1110 N N . PRO A 1 137 ? -7.970 5.448 13.500 1.00 94.50 137 PRO A N 1
ATOM 1111 C CA . PRO A 1 137 ? -6.677 5.109 12.898 1.00 94.50 137 PRO A CA 1
ATOM 1112 C C . PRO A 1 137 ? -6.666 5.199 11.365 1.00 94.50 137 PRO A C 1
ATOM 1114 O O . PRO A 1 137 ? -5.605 5.328 10.775 1.00 94.50 137 PRO A O 1
ATOM 1117 N N . CYS A 1 138 ? -7.830 5.223 10.707 1.00 92.81 138 CYS A N 1
ATOM 1118 C CA . CYS A 1 138 ? -7.934 5.361 9.248 1.00 92.81 138 CYS A CA 1
ATOM 1119 C C . CYS A 1 138 ? -7.538 6.741 8.682 1.00 92.81 138 CYS A C 1
ATOM 1121 O O . CYS A 1 138 ? -7.694 6.981 7.492 1.00 92.81 138 CYS A O 1
ATOM 1123 N N . GLY A 1 139 ? -7.121 7.699 9.516 1.00 88.38 139 GLY A N 1
ATOM 1124 C CA . GLY A 1 139 ? -6.715 9.031 9.050 1.00 88.38 139 GLY A CA 1
ATOM 1125 C C . GLY A 1 139 ? -7.861 10.006 8.737 1.00 88.38 139 GLY A C 1
ATOM 1126 O O . GLY A 1 139 ? -7.600 11.158 8.414 1.00 88.38 139 GLY A O 1
ATOM 1127 N N . SER A 1 140 ? -9.131 9.622 8.920 1.00 90.00 140 SER A N 1
ATOM 1128 C CA . SER A 1 140 ? -10.305 10.477 8.638 1.00 90.00 140 SER A CA 1
ATOM 1129 C C . SER A 1 140 ? -10.469 11.711 9.541 1.00 90.00 140 SER A C 1
ATOM 1131 O O . SER A 1 140 ? -11.442 12.450 9.390 1.00 90.00 140 SER A O 1
ATOM 1133 N N . LEU A 1 141 ? -9.584 11.899 10.527 1.00 88.88 141 LEU A N 1
ATOM 1134 C CA . LEU A 1 141 ? -9.636 12.917 11.589 1.00 88.88 141 LEU A CA 1
ATOM 1135 C C . LEU A 1 141 ? -10.857 12.841 12.532 1.00 88.88 141 LEU A C 1
ATOM 1137 O O . LEU A 1 141 ? -10.887 13.532 13.550 1.00 88.88 141 LEU A O 1
ATOM 1141 N N . LYS A 1 142 ? -11.838 11.977 12.256 1.00 93.12 142 LYS A N 1
ATOM 1142 C CA . LYS A 1 142 ? -13.002 11.734 13.121 1.00 93.12 142 LYS A CA 1
ATOM 1143 C C . LYS A 1 142 ? -12.622 10.904 14.349 1.00 93.12 142 LYS A C 1
ATOM 1145 O O . LYS A 1 142 ? -11.632 10.171 14.343 1.00 93.12 142 LYS A O 1
ATOM 1150 N N . LYS A 1 143 ? -13.452 10.954 15.398 1.00 94.62 143 LYS A N 1
ATOM 1151 C CA . LYS A 1 143 ? -13.348 10.018 16.533 1.00 94.62 143 LYS A CA 1
ATOM 1152 C C . LYS A 1 143 ? -13.701 8.600 16.081 1.00 94.62 143 LYS A C 1
ATOM 1154 O O . LYS A 1 143 ? -14.546 8.441 15.200 1.00 94.62 143 LYS A O 1
ATOM 1159 N N . LEU A 1 144 ? -13.139 7.573 16.721 1.00 93.81 144 LEU A N 1
ATOM 1160 C CA . LEU A 1 144 ? -13.383 6.168 16.371 1.00 93.81 144 LEU A CA 1
ATOM 1161 C C . LEU A 1 144 ? -14.885 5.845 16.296 1.00 93.81 144 LEU A C 1
ATOM 1163 O O . LEU A 1 144 ? -15.351 5.305 15.296 1.00 93.81 144 LEU A O 1
ATOM 1167 N N . LYS A 1 145 ? -15.670 6.258 17.300 1.00 92.88 145 LYS A N 1
ATOM 1168 C CA . LYS A 1 145 ? -17.129 6.038 17.349 1.00 92.88 145 LYS A CA 1
ATOM 1169 C C . LYS A 1 145 ? -17.936 6.748 16.253 1.00 92.88 145 LYS A C 1
ATOM 1171 O O . LYS A 1 145 ? -19.131 6.517 16.163 1.00 92.88 145 LYS A O 1
ATOM 1176 N N . GLN A 1 146 ? -17.323 7.667 15.509 1.00 93.38 146 GLN A N 1
ATOM 1177 C CA . GLN A 1 146 ? -17.934 8.436 14.414 1.00 93.38 146 GLN A CA 1
ATOM 1178 C C . GLN A 1 146 ? -17.370 8.011 13.046 1.00 93.38 146 GLN A C 1
ATOM 1180 O O . GLN A 1 146 ? -17.600 8.682 12.040 1.00 93.38 146 GLN A O 1
ATOM 1185 N N . CYS A 1 147 ? -16.565 6.947 13.020 1.00 93.25 147 CYS A N 1
ATOM 1186 C CA . CYS A 1 147 ? -15.876 6.452 11.838 1.00 93.25 147 CYS A CA 1
ATOM 1187 C C . CYS A 1 147 ? -15.843 4.914 11.859 1.00 93.25 147 CYS A C 1
ATOM 1189 O O . CYS A 1 147 ? -16.904 4.306 11.916 1.00 93.25 147 CYS A O 1
ATOM 1191 N N . CYS A 1 148 ? -14.671 4.272 11.847 1.00 90.25 148 CYS A N 1
ATOM 1192 C CA . CYS A 1 148 ? -14.552 2.809 11.755 1.00 90.25 148 CYS A CA 1
ATOM 1193 C C . CYS A 1 148 ? -15.143 2.044 12.953 1.00 90.25 148 CYS A C 1
ATOM 1195 O O . CYS A 1 148 ? -15.371 0.847 12.857 1.00 90.25 148 CYS A O 1
ATOM 1197 N N . GLY A 1 149 ? -15.385 2.708 14.088 1.00 85.75 149 GLY A N 1
ATOM 1198 C CA . GLY A 1 149 ? -16.025 2.108 15.261 1.00 85.75 149 GLY A CA 1
ATOM 1199 C C . GLY A 1 149 ? -17.550 2.214 15.273 1.00 85.75 149 GLY A C 1
ATOM 1200 O O . GLY A 1 149 ? -18.169 1.829 16.267 1.00 85.75 149 GLY A O 1
ATOM 1201 N N . VAL A 1 150 ? -18.165 2.774 14.227 1.00 85.00 150 VAL A N 1
ATOM 1202 C CA . VAL A 1 150 ? -19.619 2.719 14.055 1.00 85.00 150 VAL A CA 1
ATOM 1203 C C . VAL A 1 150 ? -19.963 1.278 13.690 1.00 85.00 150 VAL A C 1
ATOM 1205 O O . VAL A 1 150 ? -19.589 0.801 12.625 1.00 85.00 150 VAL A O 1
ATOM 1208 N N . ARG A 1 151 ? -20.669 0.566 14.575 1.00 65.56 151 ARG A N 1
ATOM 1209 C CA . ARG A 1 151 ? -21.367 -0.654 14.162 1.00 65.56 151 ARG A CA 1
ATOM 1210 C C . ARG A 1 151 ? -22.432 -0.208 13.170 1.00 65.56 151 ARG A C 1
ATOM 1212 O O . ARG A 1 151 ? -23.340 0.524 13.562 1.00 65.56 151 ARG A O 1
ATOM 1219 N N . SER A 1 152 ? -22.288 -0.579 11.904 1.00 55.59 152 SER A N 1
ATOM 1220 C CA . SER A 1 152 ? -23.361 -0.412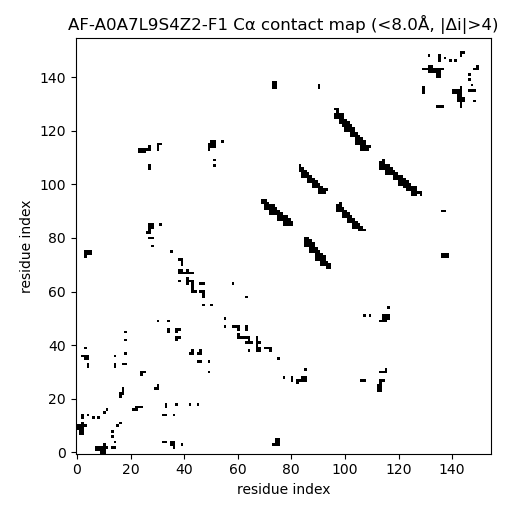 10.932 1.00 55.59 152 SER A CA 1
ATOM 1221 C C . SER A 1 152 ? -24.547 -1.232 11.430 1.00 55.59 152 SER A C 1
ATOM 1223 O O . SER A 1 152 ? -24.547 -2.453 11.307 1.00 55.59 152 SER A O 1
ATOM 1225 N N . ASN A 1 153 ? -25.533 -0.571 12.037 1.00 38.75 153 ASN A N 1
ATOM 1226 C CA . ASN A 1 153 ? -26.874 -1.126 12.147 1.00 38.75 153 ASN A CA 1
ATOM 1227 C C . ASN A 1 153 ? -27.429 -1.146 10.721 1.00 38.75 153 ASN A C 1
ATOM 1229 O O . ASN A 1 153 ? -28.082 -0.198 10.292 1.00 38.75 153 ASN A O 1
ATOM 1233 N N . LEU A 1 154 ? -27.075 -2.178 9.960 1.00 36.25 154 LEU A N 1
ATOM 1234 C CA . LEU A 1 154 ? -27.878 -2.575 8.818 1.00 36.25 154 LEU A CA 1
ATOM 1235 C C . LEU A 1 154 ? -29.148 -3.186 9.416 1.00 36.25 154 LEU A C 1
ATOM 1237 O O . LEU A 1 154 ? -29.098 -4.263 10.011 1.00 36.25 154 LEU A O 1
ATOM 1241 N N . LEU A 1 155 ? -30.213 -2.381 9.385 1.00 34.28 155 LEU A N 1
ATOM 1242 C CA . LEU A 1 155 ? -31.600 -2.836 9.437 1.00 34.28 155 LEU A CA 1
ATOM 1243 C C . LEU A 1 155 ? -31.878 -3.751 8.242 1.00 34.28 155 LEU A C 1
ATOM 1245 O O . LEU A 1 155 ? -31.312 -3.463 7.161 1.00 34.28 155 LEU A O 1
#